Protein AF-A0A4S1FPP8-F1 (afdb_monomer_lite)

Structure (mmCIF, N/CA/C/O backbone):
data_AF-A0A4S1FPP8-F1
#
_entry.id   AF-A0A4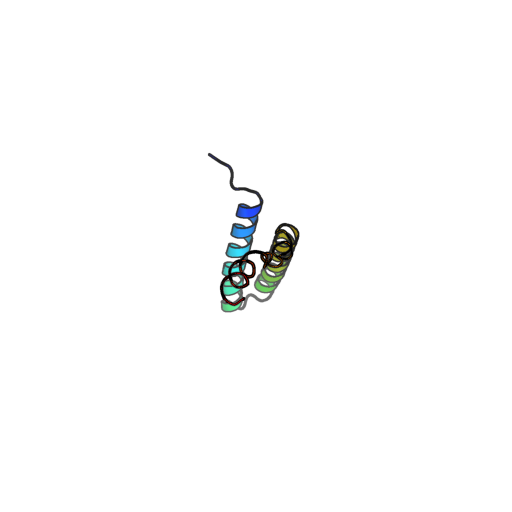S1FPP8-F1
#
loop_
_atom_site.group_PDB
_atom_site.id
_atom_site.type_symbol
_atom_site.label_atom_id
_atom_site.label_alt_id
_atom_site.label_comp_id
_atom_site.label_asym_id
_atom_site.label_entity_id
_atom_site.label_seq_id
_atom_site.pdbx_PDB_ins_code
_atom_site.Cartn_x
_atom_site.Cartn_y
_atom_site.Cartn_z
_atom_site.occupancy
_atom_site.B_iso_or_equiv
_atom_site.auth_seq_id
_atom_site.auth_comp_id
_atom_site.auth_asym_id
_atom_site.auth_atom_id
_atom_site.pdbx_PDB_model_num
ATOM 1 N N . MET A 1 1 ? 23.244 16.603 -11.861 1.00 44.06 1 MET A N 1
ATOM 2 C CA . MET A 1 1 ? 22.165 16.064 -11.013 1.00 44.06 1 MET A CA 1
ATOM 3 C C . MET A 1 1 ? 21.365 15.124 -11.885 1.00 44.06 1 MET A C 1
ATOM 5 O O . MET A 1 1 ? 20.586 15.595 -12.708 1.00 44.06 1 MET A O 1
ATOM 9 N N . ASP A 1 2 ? 21.641 13.828 -11.789 1.00 62.59 2 ASP A N 1
ATOM 10 C CA . ASP A 1 2 ? 20.888 12.814 -12.521 1.00 62.59 2 ASP A CA 1
ATOM 11 C C . ASP A 1 2 ? 19.456 12.815 -11.989 1.00 62.59 2 ASP A C 1
ATOM 13 O O . ASP A 1 2 ? 19.219 12.666 -10.790 1.00 62.59 2 ASP A O 1
ATOM 17 N N . SER A 1 3 ? 18.500 13.110 -12.868 1.00 68.31 3 SER A N 1
ATOM 18 C CA . SER A 1 3 ? 17.093 13.129 -12.482 1.00 68.31 3 SER A CA 1
ATOM 19 C C . SER A 1 3 ? 16.667 11.702 -12.147 1.00 68.31 3 SER A C 1
ATOM 21 O O . SER A 1 3 ? 16.983 10.801 -12.931 1.00 68.31 3 SER A O 1
ATOM 23 N N . PRO A 1 4 ? 15.951 11.478 -11.030 1.00 70.06 4 PRO A N 1
ATOM 24 C CA . PRO A 1 4 ? 15.495 10.147 -10.674 1.00 70.06 4 PRO A CA 1
ATOM 25 C C . PRO A 1 4 ? 14.691 9.573 -11.832 1.00 70.06 4 PRO A C 1
ATOM 27 O O . PRO A 1 4 ? 13.831 10.237 -12.431 1.00 70.06 4 PRO A O 1
ATOM 30 N N . SER A 1 5 ? 15.003 8.329 -12.167 1.00 83.12 5 SER A N 1
ATOM 31 C CA . SER A 1 5 ? 14.327 7.625 -13.237 1.00 83.12 5 SER A CA 1
ATOM 32 C C . SER A 1 5 ? 12.828 7.560 -12.938 1.00 83.12 5 SER A C 1
ATOM 34 O O . SER A 1 5 ? 12.375 7.511 -11.790 1.00 83.12 5 SER A O 1
ATOM 36 N N . LYS A 1 6 ? 12.011 7.510 -13.992 1.00 82.00 6 LYS A N 1
ATOM 37 C CA . LYS A 1 6 ? 10.549 7.398 -13.859 1.00 82.00 6 LYS A CA 1
ATOM 38 C C . LYS A 1 6 ? 10.127 6.205 -12.983 1.00 82.00 6 LYS A C 1
ATOM 40 O O . LYS A 1 6 ? 9.057 6.241 -12.386 1.00 82.00 6 LYS A O 1
ATOM 45 N N . LEU A 1 7 ? 10.956 5.162 -12.912 1.00 79.81 7 LEU A N 1
ATOM 46 C CA . LEU A 1 7 ? 10.741 3.980 -12.082 1.00 79.81 7 LEU A CA 1
ATOM 47 C C . LEU A 1 7 ? 11.036 4.251 -10.598 1.00 79.81 7 LEU A C 1
ATOM 49 O O . LEU A 1 7 ? 10.256 3.831 -9.747 1.00 79.81 7 LEU A O 1
ATOM 53 N N . GLU A 1 8 ? 12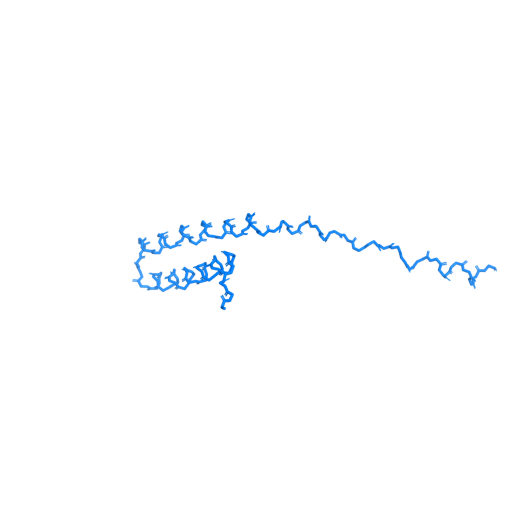.101 4.985 -10.280 1.00 78.69 8 GLU A N 1
ATOM 54 C CA . GLU A 1 8 ? 12.408 5.401 -8.903 1.00 78.69 8 GLU A CA 1
ATOM 55 C C . GLU A 1 8 ? 11.322 6.314 -8.336 1.00 78.69 8 GLU A C 1
ATOM 57 O O . GLU A 1 8 ? 10.862 6.087 -7.219 1.00 78.69 8 GLU A O 1
ATOM 62 N N . ASN A 1 9 ? 10.822 7.258 -9.141 1.00 84.56 9 ASN A N 1
ATOM 63 C CA . ASN A 1 9 ? 9.693 8.103 -8.746 1.00 84.56 9 ASN A CA 1
ATOM 64 C C . ASN A 1 9 ? 8.437 7.274 -8.438 1.00 84.56 9 ASN A C 1
ATOM 66 O O . ASN A 1 9 ? 7.751 7.533 -7.453 1.00 84.56 9 ASN A O 1
ATOM 70 N N . LEU A 1 10 ? 8.148 6.240 -9.235 1.00 79.69 10 LEU A N 1
ATOM 71 C CA . LEU A 1 10 ? 7.009 5.353 -8.980 1.00 79.69 10 LEU A CA 1
ATOM 72 C C . LEU A 1 10 ? 7.190 4.517 -7.707 1.00 79.69 10 LEU A C 1
ATOM 74 O O . LEU A 1 10 ? 6.237 4.373 -6.943 1.00 79.69 10 LEU A O 1
ATOM 78 N N . ARG A 1 11 ? 8.398 3.998 -7.446 1.00 82.38 11 ARG A N 1
ATOM 79 C CA . ARG A 1 11 ? 8.697 3.259 -6.204 1.00 82.38 11 ARG A CA 1
ATOM 80 C C . ARG A 1 11 ? 8.547 4.150 -4.975 1.00 82.38 11 ARG A C 1
ATOM 82 O O . ARG A 1 11 ? 7.955 3.722 -3.988 1.00 82.38 11 ARG A O 1
ATOM 89 N N . PHE A 1 12 ? 9.035 5.386 -5.055 1.00 82.50 12 PHE A N 1
ATOM 90 C CA . PHE A 1 12 ? 8.892 6.367 -3.985 1.00 82.50 12 PHE A CA 1
ATOM 91 C C . PHE A 1 12 ? 7.417 6.677 -3.694 1.00 82.50 12 PHE A C 1
ATOM 93 O O . PHE A 1 12 ? 6.980 6.566 -2.550 1.00 82.50 12 PHE A O 1
ATOM 100 N N . VAL A 1 13 ? 6.629 6.981 -4.731 1.00 83.56 13 VAL A N 1
ATOM 101 C CA . VAL A 1 13 ? 5.194 7.275 -4.587 1.00 83.56 13 VAL A CA 1
ATOM 102 C C . VAL A 1 13 ? 4.431 6.079 -4.010 1.00 83.56 13 VAL A C 1
ATOM 104 O O . VAL A 1 13 ? 3.633 6.259 -3.094 1.00 83.56 13 VAL A O 1
ATOM 107 N N . ALA A 1 14 ? 4.705 4.855 -4.472 1.00 79.88 14 ALA A N 1
ATOM 108 C CA . ALA A 1 14 ? 4.066 3.650 -3.936 1.00 79.88 14 ALA A CA 1
ATOM 109 C C . ALA A 1 14 ? 4.373 3.439 -2.441 1.00 79.88 14 ALA A C 1
ATOM 111 O O . ALA A 1 14 ? 3.477 3.096 -1.669 1.00 79.88 14 ALA A O 1
ATOM 112 N N . SER A 1 15 ? 5.618 3.691 -2.019 1.00 80.12 15 SER A N 1
ATOM 113 C CA . SER A 1 15 ? 6.014 3.607 -0.608 1.00 80.12 15 SER A CA 1
ATOM 114 C C . SER A 1 15 ? 5.311 4.660 0.248 1.00 80.12 15 SER A C 1
ATOM 116 O O . SER A 1 15 ? 4.842 4.345 1.340 1.00 80.12 15 SER A O 1
ATOM 118 N N . LEU A 1 16 ? 5.216 5.900 -0.240 1.00 82.00 16 LEU A N 1
ATOM 119 C CA . LEU A 1 16 ? 4.548 6.987 0.474 1.00 82.00 16 LEU A CA 1
ATOM 120 C C . LEU A 1 16 ? 3.051 6.705 0.646 1.00 82.00 16 LEU A C 1
ATOM 122 O O . LEU A 1 16 ? 2.525 6.846 1.747 1.00 82.00 16 LEU A O 1
ATOM 126 N N . LEU A 1 17 ? 2.381 6.238 -0.411 1.00 80.69 17 LEU A N 1
ATOM 127 C CA . LEU A 1 17 ? 0.969 5.852 -0.350 1.00 80.69 17 LEU A CA 1
ATOM 128 C C . LEU A 1 17 ? 0.727 4.742 0.682 1.00 80.69 17 LEU A C 1
ATOM 130 O O . LEU A 1 17 ? -0.238 4.819 1.435 1.00 80.69 17 LEU A O 1
ATOM 134 N N . GLY A 1 18 ? 1.628 3.759 0.789 1.00 79.88 18 GLY A N 1
ATOM 135 C CA . GLY A 1 18 ? 1.544 2.719 1.820 1.00 79.88 18 GLY A CA 1
ATOM 136 C C . GLY A 1 18 ? 1.566 3.271 3.253 1.00 79.88 18 GLY A C 1
ATOM 137 O O . GLY A 1 18 ? 0.800 2.813 4.098 1.00 79.88 18 GLY A O 1
ATOM 138 N N . VAL A 1 19 ? 2.391 4.290 3.519 1.00 80.31 19 VAL A N 1
ATOM 139 C CA . VAL A 1 19 ? 2.468 4.945 4.838 1.00 80.31 19 VAL A CA 1
ATOM 140 C C . VAL A 1 19 ? 1.194 5.732 5.144 1.00 80.31 19 VAL A C 1
ATOM 142 O O . VAL A 1 19 ? 0.648 5.614 6.240 1.00 80.31 19 VAL A O 1
ATOM 145 N N . ILE A 1 20 ? 0.692 6.509 4.179 1.00 79.69 20 ILE A N 1
ATOM 146 C CA . ILE A 1 20 ? -0.524 7.313 4.373 1.00 79.69 20 ILE A CA 1
ATOM 147 C C . ILE A 1 20 ? -1.729 6.389 4.599 1.00 79.69 20 ILE A C 1
ATOM 149 O O . ILE A 1 20 ? -2.515 6.631 5.510 1.00 79.69 20 ILE A O 1
ATOM 153 N N . ARG A 1 21 ? -1.831 5.284 3.846 1.00 74.31 21 ARG A N 1
ATOM 154 C CA . ARG A 1 21 ? -2.875 4.261 4.019 1.00 74.31 21 ARG A CA 1
ATOM 155 C C . ARG A 1 21 ? -2.941 3.759 5.454 1.00 74.31 21 ARG A C 1
ATOM 157 O O . ARG A 1 21 ? -4.016 3.681 6.038 1.00 74.31 21 ARG A O 1
ATOM 164 N N . HIS A 1 22 ? -1.787 3.377 5.995 1.00 76.88 22 HIS A N 1
ATOM 165 C CA . HIS A 1 22 ? -1.709 2.798 7.327 1.00 76.88 22 HIS A CA 1
ATOM 166 C C . HIS A 1 22 ? -2.196 3.786 8.388 1.00 76.88 22 HIS A C 1
ATOM 168 O O . HIS A 1 22 ? -3.002 3.405 9.229 1.00 76.88 22 HIS A O 1
ATOM 174 N N . ARG A 1 23 ? -1.778 5.051 8.275 1.00 76.31 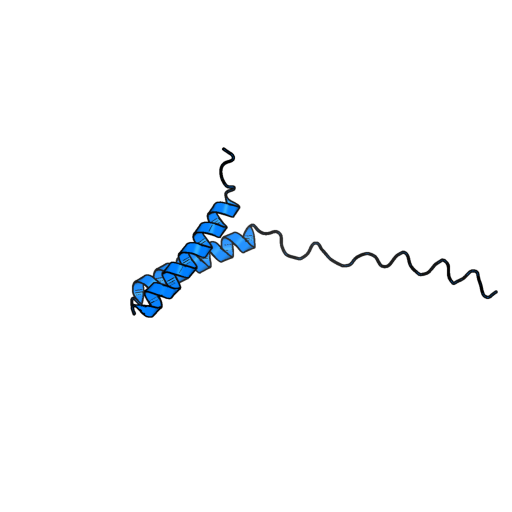23 ARG A N 1
ATOM 175 C CA . ARG A 1 23 ? -2.139 6.113 9.215 1.00 76.31 23 ARG A CA 1
ATOM 176 C C . ARG A 1 23 ? -3.621 6.490 9.153 1.00 76.31 23 ARG A C 1
ATOM 178 O O . ARG A 1 23 ? -4.264 6.604 10.182 1.00 76.31 23 ARG A O 1
ATOM 185 N N . MET A 1 24 ? -4.188 6.611 7.954 1.00 73.62 24 MET A N 1
ATOM 186 C CA . MET A 1 24 ? -5.613 6.947 7.786 1.00 73.62 24 MET A CA 1
ATOM 187 C C . MET A 1 24 ? -6.545 5.836 8.260 1.00 73.62 24 MET A C 1
ATOM 189 O O . MET A 1 24 ? -7.630 6.110 8.768 1.00 73.62 24 MET A O 1
ATOM 193 N N . ARG A 1 25 ? -6.095 4.582 8.165 1.00 72.50 25 ARG A N 1
ATOM 194 C CA . ARG A 1 25 ? -6.819 3.440 8.721 1.00 72.50 25 ARG A CA 1
ATOM 195 C C . ARG A 1 25 ? -6.829 3.442 10.251 1.00 72.50 25 ARG A C 1
ATOM 197 O O . ARG A 1 25 ? -7.806 2.994 10.838 1.00 72.50 25 ARG A O 1
ATOM 204 N N . GLU A 1 26 ? -5.756 3.912 10.885 1.00 77.25 26 GLU A N 1
ATOM 205 C CA . GLU A 1 26 ? -5.687 4.070 12.346 1.00 77.25 26 GLU A CA 1
ATOM 206 C C . GLU A 1 26 ? -6.580 5.216 12.840 1.00 77.25 26 GLU A C 1
ATOM 208 O O . GLU A 1 26 ? -7.203 5.084 13.890 1.00 77.25 26 GLU A O 1
ATOM 213 N N . ASP A 1 27 ? -6.706 6.283 12.048 1.00 77.25 27 ASP A N 1
ATOM 214 C CA . ASP A 1 27 ? -7.537 7.453 12.361 1.00 77.25 27 ASP A CA 1
ATOM 215 C C . ASP A 1 27 ? -9.044 7.234 12.078 1.00 77.25 27 ASP A C 1
ATOM 217 O O . ASP A 1 27 ? -9.867 8.083 12.416 1.00 77.25 27 ASP A O 1
ATOM 221 N N . GLY A 1 28 ? -9.435 6.093 11.490 1.00 75.19 28 GLY A N 1
ATOM 222 C CA . GLY A 1 28 ? -10.835 5.780 11.157 1.00 75.19 28 GLY A CA 1
ATOM 223 C C . GLY A 1 28 ? -11.386 6.551 9.949 1.00 75.19 28 GLY A C 1
ATOM 224 O O . GLY A 1 28 ? -12.598 6.626 9.754 1.00 75.19 28 GLY A O 1
ATOM 225 N N . GLU A 1 29 ? -10.506 7.123 9.126 1.00 74.06 29 GLU A N 1
ATOM 226 C CA . GLU A 1 29 ? -10.860 7.901 7.937 1.00 74.06 29 GLU A CA 1
ATOM 227 C C . GLU A 1 29 ? -11.081 6.963 6.735 1.00 74.06 29 GLU A C 1
ATOM 229 O O . GLU A 1 29 ? -10.224 6.799 5.854 1.00 74.06 29 GLU A O 1
ATOM 234 N N . ASP A 1 30 ? -12.244 6.306 6.710 1.00 73.19 30 ASP A N 1
ATOM 235 C CA . ASP A 1 30 ? -12.585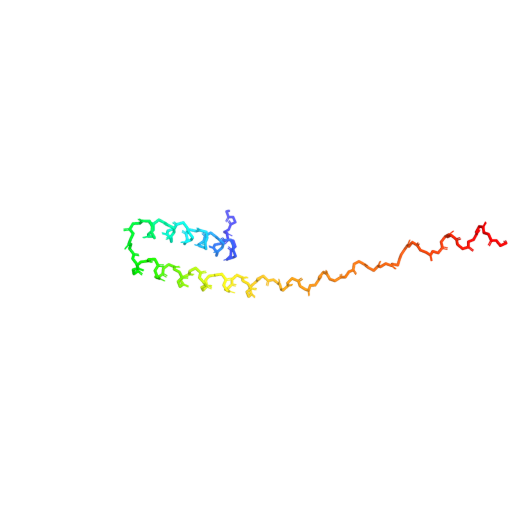 5.238 5.756 1.00 73.19 30 ASP A CA 1
ATOM 236 C C . ASP A 1 30 ? -12.535 5.691 4.288 1.00 73.19 30 ASP A C 1
ATOM 238 O O . ASP A 1 30 ? -12.009 4.982 3.424 1.00 73.19 30 ASP A O 1
ATOM 242 N N . LEU A 1 31 ? -13.035 6.897 3.989 1.00 70.19 31 LEU A N 1
ATOM 243 C CA . LEU A 1 31 ? -13.042 7.437 2.625 1.00 70.19 31 LEU A CA 1
ATOM 244 C C . LEU A 1 31 ? -11.623 7.728 2.123 1.00 70.19 31 LEU A C 1
ATOM 246 O O . LEU A 1 31 ? -11.295 7.445 0.970 1.00 70.19 31 LEU A O 1
ATOM 250 N N . LEU A 1 32 ? -10.767 8.280 2.983 1.00 73.19 32 LEU A N 1
ATOM 251 C CA . LEU A 1 32 ? -9.399 8.617 2.609 1.00 73.19 32 LEU A CA 1
ATOM 252 C C . LEU A 1 32 ? -8.544 7.354 2.467 1.00 73.19 32 LEU A C 1
ATOM 254 O O . LEU A 1 32 ? -7.793 7.228 1.500 1.00 73.19 32 LEU A O 1
ATOM 258 N N . THR A 1 33 ? -8.735 6.378 3.355 1.00 77.25 33 THR A N 1
ATOM 259 C CA . THR A 1 33 ? -8.128 5.045 3.237 1.00 77.25 33 THR A CA 1
ATOM 260 C C . THR A 1 33 ? -8.510 4.380 1.913 1.00 77.25 33 THR A C 1
ATOM 262 O O . THR A 1 33 ? -7.635 3.897 1.197 1.00 77.25 33 THR A O 1
ATOM 265 N N . TYR A 1 34 ? -9.789 4.430 1.528 1.00 77.44 34 TYR A N 1
ATOM 266 C CA . TYR A 1 34 ? -10.268 3.884 0.255 1.00 77.44 34 TYR A CA 1
ATOM 267 C C . TYR A 1 34 ? -9.597 4.532 -0.969 1.00 77.44 34 TYR A C 1
ATOM 269 O O . TYR A 1 34 ? -9.156 3.835 -1.885 1.00 77.44 34 TYR A O 1
ATOM 277 N N . LEU A 1 35 ? -9.464 5.863 -0.983 1.00 81.12 35 LEU A N 1
ATOM 278 C CA . LEU A 1 35 ? -8.803 6.578 -2.081 1.00 81.12 35 LEU A CA 1
ATOM 279 C C . LEU A 1 35 ? -7.309 6.230 -2.186 1.00 81.12 35 LEU A C 1
ATOM 281 O O . LEU A 1 35 ? -6.777 6.101 -3.293 1.00 81.12 35 LEU A O 1
ATOM 285 N N . ILE A 1 36 ? -6.635 6.037 -1.050 1.00 81.31 36 ILE A N 1
ATOM 286 C CA . ILE A 1 36 ? -5.224 5.637 -1.021 1.00 81.31 36 ILE A CA 1
ATOM 287 C C . ILE A 1 36 ? -5.053 4.185 -1.483 1.00 81.31 36 ILE A C 1
ATOM 289 O O . ILE A 1 36 ? -4.107 3.894 -2.217 1.00 81.31 36 ILE A O 1
ATOM 293 N N . ASP A 1 37 ? -5.971 3.287 -1.120 1.00 80.75 37 ASP A N 1
ATOM 294 C CA . ASP A 1 37 ? -5.967 1.891 -1.570 1.00 80.75 37 ASP A CA 1
ATOM 295 C C . ASP A 1 37 ? -6.015 1.799 -3.097 1.00 80.75 37 ASP A C 1
ATOM 297 O O . ASP A 1 37 ? -5.204 1.090 -3.698 1.00 80.75 37 ASP A O 1
ATOM 301 N N . ILE A 1 38 ? -6.901 2.571 -3.734 1.00 85.94 38 ILE A N 1
ATOM 302 C CA . ILE A 1 38 ? -7.004 2.630 -5.199 1.00 85.94 38 ILE A CA 1
ATOM 303 C C . ILE A 1 38 ? -5.697 3.140 -5.815 1.00 85.94 38 ILE A C 1
ATOM 305 O O . ILE A 1 38 ? -5.170 2.527 -6.746 1.00 85.94 38 ILE A O 1
ATOM 309 N N . ALA A 1 39 ? -5.141 4.235 -5.287 1.00 86.00 39 ALA A N 1
ATOM 310 C CA . ALA A 1 39 ? -3.895 4.806 -5.797 1.00 86.00 39 ALA A CA 1
ATOM 311 C C . ALA A 1 39 ? -2.708 3.834 -5.655 1.00 86.00 39 ALA A C 1
ATOM 313 O O . ALA A 1 39 ? -1.872 3.728 -6.556 1.00 86.00 39 ALA A O 1
ATOM 314 N N . TYR A 1 40 ? -2.643 3.101 -4.541 1.00 83.62 40 TYR A N 1
ATOM 315 C CA . TYR A 1 40 ? -1.615 2.095 -4.287 1.00 83.62 40 TYR A CA 1
ATOM 316 C C . TYR A 1 40 ? -1.712 0.908 -5.255 1.00 83.62 40 TYR A C 1
ATOM 318 O O . TYR A 1 40 ? -0.689 0.474 -5.796 1.00 83.62 40 TYR A O 1
ATOM 326 N N . LEU A 1 41 ? -2.923 0.390 -5.491 1.00 87.94 41 LEU A N 1
ATOM 327 C CA . LEU A 1 41 ? -3.155 -0.717 -6.422 1.00 87.94 41 LEU A CA 1
ATOM 328 C C . LEU A 1 41 ? -2.750 -0.334 -7.851 1.00 87.94 41 LEU A C 1
ATOM 330 O O . LEU A 1 41 ? -1.957 -1.041 -8.472 1.00 87.94 41 LEU A O 1
ATOM 334 N N . GLU A 1 42 ? -3.193 0.833 -8.322 1.00 86.81 42 GLU A N 1
ATOM 335 C CA . GLU A 1 42 ? -2.861 1.351 -9.654 1.00 86.81 42 GLU A CA 1
ATOM 336 C C . GLU A 1 42 ? -1.343 1.543 -9.834 1.00 86.81 42 GLU A C 1
ATOM 338 O O . GLU A 1 42 ? -0.761 1.157 -10.852 1.00 86.81 42 GLU A O 1
ATOM 343 N N . ALA A 1 43 ?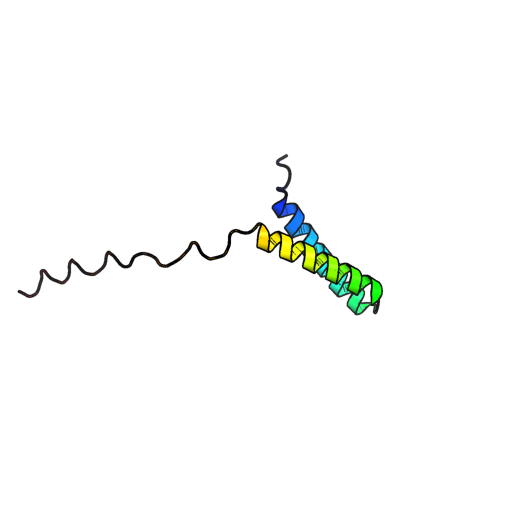 -0.658 2.108 -8.833 1.00 83.19 43 ALA A N 1
ATOM 344 C CA . ALA A 1 43 ? 0.795 2.272 -8.877 1.00 83.19 43 ALA A CA 1
ATOM 345 C C . ALA A 1 43 ? 1.530 0.919 -8.901 1.00 83.19 43 ALA A C 1
ATOM 347 O O . ALA A 1 43 ? 2.508 0.755 -9.637 1.00 83.19 43 ALA A O 1
ATOM 348 N N . SER A 1 44 ? 1.046 -0.055 -8.128 1.00 79.94 44 SER A N 1
ATOM 349 C CA . SER A 1 44 ? 1.626 -1.398 -8.044 1.00 79.94 44 SER A CA 1
ATOM 350 C C . SER A 1 44 ? 1.487 -2.166 -9.354 1.00 79.94 44 SER A C 1
ATOM 352 O O . SER A 1 44 ? 2.446 -2.795 -9.803 1.00 79.94 44 SER A O 1
ATOM 354 N N . ASP A 1 45 ? 0.335 -2.084 -10.012 1.00 89.31 45 ASP A N 1
ATOM 355 C CA . ASP A 1 45 ? 0.124 -2.755 -11.294 1.00 89.31 45 ASP A CA 1
ATOM 356 C C . ASP A 1 45 ? 0.962 -2.127 -12.410 1.00 89.31 45 ASP A C 1
ATOM 358 O O . ASP A 1 45 ? 1.580 -2.844 -13.199 1.00 89.31 45 ASP A O 1
ATOM 362 N N . ARG A 1 46 ? 1.124 -0.799 -12.411 1.00 85.38 46 ARG A N 1
ATOM 363 C CA . ARG A 1 46 ? 2.056 -0.116 -13.325 1.00 85.38 46 ARG A CA 1
ATOM 364 C C . ARG A 1 46 ? 3.511 -0.519 -13.103 1.00 85.38 46 ARG A C 1
ATOM 366 O O . ARG A 1 46 ? 4.278 -0.562 -14.066 1.00 85.38 46 ARG A O 1
ATOM 373 N N . LEU A 1 47 ? 3.910 -0.785 -11.858 1.00 83.88 47 LEU A N 1
ATOM 374 C CA . LEU A 1 47 ? 5.241 -1.310 -11.557 1.00 83.88 47 LEU A CA 1
ATOM 375 C C . LEU A 1 47 ? 5.401 -2.725 -12.112 1.00 83.88 47 LEU A C 1
ATOM 377 O O . LEU A 1 47 ? 6.381 -2.962 -12.809 1.00 83.88 47 LEU A O 1
ATOM 381 N N . LYS A 1 48 ? 4.425 -3.617 -11.899 1.00 85.12 48 LYS A N 1
ATOM 382 C CA . LYS A 1 48 ? 4.450 -4.992 -12.434 1.00 85.12 48 LYS A CA 1
ATOM 383 C C . LYS A 1 48 ? 4.516 -5.033 -13.962 1.00 85.12 48 LYS A C 1
ATOM 385 O O . LYS A 1 48 ? 5.221 -5.865 -14.515 1.00 85.12 48 LYS A O 1
ATOM 390 N N . GLN A 1 49 ? 3.816 -4.121 -14.638 1.00 82.88 49 GLN A N 1
ATOM 391 C CA . GLN A 1 49 ? 3.830 -4.004 -16.102 1.00 82.88 49 GLN A CA 1
ATOM 392 C C . GLN A 1 49 ? 5.157 -3.464 -16.655 1.00 82.88 49 GLN A C 1
ATOM 394 O O . GLN A 1 49 ? 5.482 -3.698 -17.816 1.00 82.88 49 GLN A O 1
ATOM 399 N N . LYS A 1 50 ? 5.910 -2.706 -15.848 1.00 72.19 50 LYS A N 1
ATOM 400 C CA . LYS A 1 50 ? 7.206 -2.126 -16.235 1.00 72.19 50 LYS A CA 1
ATOM 401 C C . LYS A 1 50 ? 8.408 -2.925 -15.757 1.00 72.19 50 LYS A C 1
ATOM 403 O O . LYS A 1 50 ? 9.492 -2.748 -16.309 1.00 72.19 50 LYS A O 1
ATOM 408 N N . SER A 1 51 ? 8.251 -3.765 -14.741 1.00 60.31 51 SER A N 1
ATOM 409 C CA . SER A 1 51 ? 9.232 -4.794 -14.425 1.00 60.31 51 SER A CA 1
ATOM 410 C C . SER A 1 51 ? 9.155 -5.884 -15.494 1.00 60.31 51 SER A C 1
ATOM 412 O O . SER A 1 51 ? 8.048 -6.322 -15.810 1.00 60.31 51 SER A O 1
ATOM 414 N N . PRO A 1 52 ? 10.286 -6.339 -16.059 1.00 57.19 52 PRO A N 1
ATOM 415 C CA . PRO A 1 52 ? 10.263 -7.500 -16.935 1.00 57.19 52 PRO A CA 1
ATOM 416 C C . PRO A 1 52 ? 9.640 -8.687 -16.180 1.00 57.19 52 PRO A C 1
ATOM 418 O O . PRO A 1 52 ? 9.884 -8.821 -14.974 1.00 57.19 52 PRO A O 1
ATOM 421 N N . PRO A 1 53 ? 8.824 -9.528 -16.843 1.00 52.56 53 PRO A N 1
ATOM 422 C CA . PRO A 1 53 ? 8.285 -10.725 -16.215 1.00 52.56 53 PRO A CA 1
ATOM 423 C C . PRO A 1 53 ? 9.448 -11.540 -15.645 1.00 52.56 53 PRO A C 1
ATOM 425 O O . PRO A 1 53 ? 10.491 -11.672 -16.286 1.00 52.56 53 PRO A O 1
ATOM 428 N N . ALA A 1 54 ? 9.273 -12.088 -14.443 1.00 58.06 54 ALA A N 1
ATOM 429 C CA . ALA A 1 54 ? 10.258 -12.918 -13.745 1.00 58.06 54 ALA A CA 1
ATOM 430 C C . ALA A 1 54 ? 10.532 -14.277 -14.441 1.00 58.06 54 ALA A C 1
ATOM 432 O O . ALA A 1 54 ? 10.945 -15.235 -13.801 1.00 58.06 54 ALA A O 1
ATOM 433 N N . GLU A 1 55 ? 10.334 -14.354 -15.756 1.00 53.50 55 GLU A N 1
ATOM 434 C CA . GLU A 1 55 ? 10.500 -15.521 -16.616 1.00 53.50 55 GLU A CA 1
ATOM 435 C C . GLU A 1 55 ? 11.419 -15.161 -17.797 1.00 53.50 55 GLU A C 1
ATOM 437 O O . GLU A 1 55 ? 11.031 -15.132 -18.959 1.00 53.50 55 GLU A O 1
ATOM 442 N N . ALA A 1 56 ? 12.675 -14.850 -17.483 1.00 53.81 56 ALA A N 1
ATOM 443 C CA . ALA A 1 56 ? 13.806 -15.009 -18.404 1.00 53.81 56 ALA A CA 1
ATOM 444 C C . ALA A 1 56 ? 15.070 -15.469 -17.652 1.00 53.81 56 ALA A C 1
ATOM 446 O O . ALA A 1 56 ? 16.193 -15.197 -18.062 1.00 53.81 56 ALA A O 1
ATOM 447 N N . SER A 1 57 ? 14.883 -16.172 -16.531 1.00 52.72 57 SER A N 1
ATOM 448 C CA . SER A 1 57 ? 15.943 -16.886 -15.815 1.00 52.72 57 SER A CA 1
ATOM 449 C C . SER A 1 57 ? 15.473 -18.316 -15.533 1.00 52.72 57 SER A C 1
ATOM 451 O O . SER A 1 57 ? 15.336 -18.753 -14.394 1.00 52.72 57 SER A O 1
ATOM 453 N N . GLY A 1 58 ? 15.136 -19.024 -16.616 1.00 51.62 58 GLY A N 1
ATOM 454 C CA . GLY A 1 58 ? 15.078 -20.487 -16.650 1.00 51.62 58 GLY A CA 1
ATOM 455 C C . GLY A 1 58 ? 16.494 -21.085 -16.659 1.00 51.62 58 GLY A C 1
ATOM 456 O O . GLY A 1 58 ? 17.468 -20.363 -16.868 1.00 51.62 58 GLY A O 1
ATOM 457 N N . PRO A 1 59 ? 16.637 -22.390 -16.382 1.00 54.91 59 PRO A N 1
ATOM 458 C CA . PRO A 1 59 ? 17.727 -22.937 -15.584 1.00 54.91 59 PRO A CA 1
ATOM 459 C C . PRO A 1 59 ? 19.082 -22.883 -16.292 1.00 54.91 59 PRO A C 1
ATOM 461 O O . PRO A 1 59 ? 19.190 -23.137 -17.490 1.00 54.91 59 PRO A O 1
ATOM 464 N N . VAL A 1 60 ? 20.134 -22.644 -15.501 1.00 58.28 60 VAL A N 1
ATOM 465 C CA . VAL A 1 60 ? 21.537 -22.851 -15.888 1.00 58.28 60 VAL A CA 1
ATOM 466 C C . VAL A 1 60 ? 21.653 -24.184 -16.640 1.00 58.28 60 VAL A C 1
ATOM 468 O O . VAL A 1 60 ? 21.265 -25.220 -16.083 1.00 58.28 60 VAL A O 1
ATOM 471 N N . PRO A 1 61 ? 22.174 -24.212 -17.881 1.00 50.81 61 PRO A N 1
ATOM 472 C CA . PRO A 1 61 ? 22.323 -25.461 -18.603 1.00 50.81 61 PRO A CA 1
ATOM 473 C C . PRO A 1 61 ? 23.273 -26.362 -17.813 1.00 50.81 61 PRO A C 1
ATOM 475 O O . PRO A 1 61 ? 24.457 -26.065 -17.652 1.00 50.81 61 PRO A O 1
ATOM 478 N N . ARG A 1 62 ? 22.757 -27.492 -17.315 1.00 59.59 62 ARG A N 1
ATOM 479 C CA . ARG A 1 62 ? 23.559 -28.589 -16.757 1.00 59.59 62 ARG A CA 1
ATOM 480 C C . ARG A 1 62 ? 24.340 -29.269 -17.882 1.00 59.59 62 ARG A C 1
ATOM 482 O O . ARG A 1 62 ? 24.069 -30.407 -18.246 1.00 59.59 62 ARG A O 1
ATOM 489 N N . ARG A 1 63 ? 25.315 -28.572 -18.456 1.00 55.78 63 ARG A N 1
ATOM 490 C CA . ARG A 1 63 ? 26.244 -29.130 -19.436 1.00 55.78 63 ARG A CA 1
ATOM 491 C C . ARG A 1 63 ? 27.663 -28.721 -19.074 1.00 55.78 63 ARG A C 1
ATOM 493 O O . ARG A 1 63 ? 28.251 -27.928 -19.786 1.00 55.78 63 ARG A O 1
ATOM 500 N N . CYS A 1 64 ? 28.180 -29.234 -17.951 1.00 53.16 64 CYS A N 1
ATOM 501 C CA . CYS A 1 64 ? 29.631 -29.256 -17.699 1.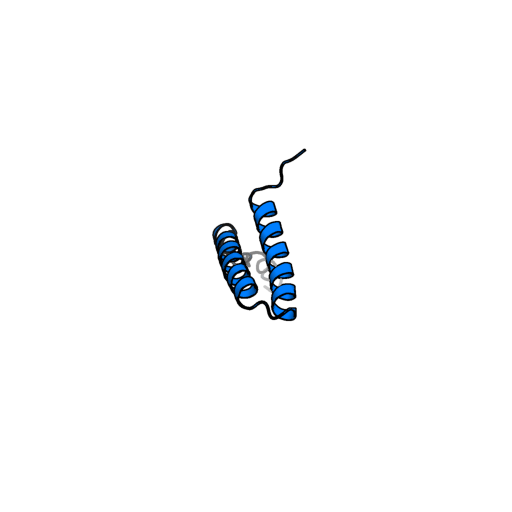00 53.16 64 CYS A CA 1
ATOM 502 C C . CYS A 1 64 ? 30.133 -30.182 -16.566 1.00 53.16 64 CYS A C 1
ATOM 504 O O . CYS A 1 64 ? 31.273 -30.034 -16.153 1.00 53.16 64 CYS A O 1
ATOM 506 N N . LEU A 1 65 ? 29.363 -31.161 -16.063 1.00 52.34 65 LEU A N 1
ATOM 507 C CA . LEU A 1 65 ? 29.875 -32.090 -15.027 1.00 52.34 65 LEU A CA 1
ATOM 508 C C . LEU A 1 65 ? 29.571 -33.576 -15.282 1.00 52.34 65 LEU A C 1
ATOM 510 O O . LEU A 1 65 ? 29.387 -34.339 -14.345 1.00 52.34 65 LEU A O 1
ATOM 514 N N . ARG A 1 66 ? 29.534 -34.022 -16.545 1.00 51.34 66 ARG A N 1
ATOM 515 C CA . ARG A 1 66 ? 29.585 -35.461 -16.886 1.00 51.34 66 ARG A CA 1
ATOM 516 C C . ARG A 1 66 ? 30.283 -35.699 -18.225 1.00 51.34 66 ARG A C 1
ATOM 518 O O . ARG A 1 66 ? 29.663 -36.104 -19.201 1.00 51.34 66 ARG A O 1
ATOM 525 N N . SER A 1 67 ? 31.580 -35.419 -18.302 1.00 50.16 67 SER A N 1
ATOM 526 C CA . SER A 1 67 ? 32.423 -35.995 -19.370 1.00 50.16 67 SER A CA 1
ATOM 527 C C . SER A 1 67 ? 33.855 -36.330 -18.940 1.00 50.16 67 SER A C 1
ATOM 529 O O . SER A 1 67 ? 34.595 -36.863 -19.752 1.00 50.16 67 SER A O 1
ATOM 531 N N . VAL A 1 68 ? 34.255 -36.095 -17.681 1.00 53.03 68 VAL A N 1
ATOM 532 C CA . VAL A 1 68 ? 35.623 -36.426 -17.216 1.00 53.03 68 VAL A CA 1
ATOM 533 C C . VAL A 1 68 ? 35.668 -37.671 -16.315 1.00 53.03 68 VAL A C 1
ATOM 535 O O . VAL A 1 68 ? 36.734 -38.231 -16.094 1.00 53.03 68 VAL A O 1
ATOM 538 N N . GLU A 1 69 ? 34.524 -38.197 -15.870 1.00 49.34 69 GLU A N 1
ATOM 539 C CA . GLU A 1 69 ? 34.482 -39.421 -15.046 1.00 49.34 69 GLU A CA 1
ATOM 540 C C . GLU A 1 69 ? 34.330 -40.724 -15.852 1.00 49.34 69 GLU A C 1
ATOM 542 O O . GLU A 1 69 ? 34.399 -41.807 -15.287 1.00 49.34 69 GLU A O 1
ATOM 547 N N . ALA A 1 70 ? 34.185 -40.645 -17.181 1.00 52.78 70 ALA A N 1
ATOM 548 C CA . ALA A 1 70 ? 34.096 -41.822 -18.055 1.00 52.78 70 ALA A CA 1
ATOM 549 C C . ALA A 1 70 ? 35.459 -42.298 -18.607 1.00 52.78 70 ALA A C 1
ATOM 551 O O . ALA A 1 70 ? 35.496 -43.211 -19.423 1.00 52.78 70 ALA A O 1
ATOM 552 N N . ALA A 1 71 ? 36.577 -41.701 -18.175 1.00 54.72 71 ALA A N 1
ATOM 553 C CA . ALA A 1 71 ? 37.925 -42.034 -18.656 1.00 54.72 71 ALA A CA 1
ATOM 554 C C . ALA A 1 71 ? 38.846 -42.628 -17.570 1.00 54.72 71 ALA A C 1
ATOM 556 O O . ALA A 1 71 ? 40.067 -42.575 -17.705 1.00 54.72 71 ALA A O 1
ATOM 557 N N . ARG A 1 72 ? 38.292 -43.160 -16.467 1.00 55.69 72 ARG A N 1
ATOM 558 C CA . ARG A 1 72 ? 39.104 -43.749 -15.382 1.00 55.69 72 ARG A CA 1
ATOM 559 C C . ARG A 1 72 ? 38.704 -45.140 -14.895 1.00 55.69 72 ARG A C 1
ATOM 561 O O . ARG A 1 72 ? 39.357 -45.657 -13.997 1.00 55.69 72 ARG A O 1
ATOM 568 N N . THR A 1 73 ? 37.717 -45.771 -15.519 1.00 53.81 73 THR A N 1
ATOM 569 C CA . THR A 1 73 ? 37.426 -47.198 -15.317 1.00 53.81 73 THR A CA 1
ATOM 570 C C . THR A 1 73 ? 37.020 -47.814 -16.645 1.00 53.81 73 THR A C 1
ATOM 572 O O . THR A 1 73 ? 35.839 -47.849 -16.989 1.00 53.81 73 THR A O 1
ATOM 575 N N . GLY A 1 74 ? 38.033 -48.238 -17.392 1.00 45.72 74 GLY A N 1
ATOM 576 C CA . GLY A 1 74 ? 37.956 -49.025 -18.615 1.00 45.72 74 GLY A CA 1
ATOM 577 C C . GLY A 1 74 ? 39.353 -49.495 -18.960 1.00 45.72 74 GLY A C 1
ATOM 578 O O . GLY A 1 74 ? 40.167 -48.606 -19.286 1.00 45.72 74 GLY A O 1
#

Sequence (74 aa):
MDSPSKLENLRFVASLLGVIRHRMREDGEDLLTYLIDIAYLEASDRLKQKSPPAEASGPVPRRCLRSVEAARTG

Foldseek 3Di:
DPDDPPLNVLVVLLVVLVVVLVVCVVVVVVVVNVVSVVVNVVSVVVNVVPPDPPPPCDDDPPPDPPDPVVPPDD

Secondary structure (DSSP, 8-state):
-PPPPHHHHHHHHHHHHHHHHHHHHHTT-HHHHHHHHHHHHHHHHHHHHHSPPS-S-------SSSSSGGGS--

pLDDT: mean 70.53, std 13.18, range [44.06, 89.31]

Radius of gyration: 24.08 Å; chains: 1; bounding box: 52×65×32 Å